Protein AF-A0A556P652-F1 (afdb_monomer_lite)

Structure (mmCIF, N/CA/C/O backbone):
data_AF-A0A556P652-F1
#
_entry.id   AF-A0A556P652-F1
#
loop_
_atom_site.group_PDB
_atom_site.id
_atom_site.type_symbol
_atom_site.label_atom_id
_atom_site.label_alt_id
_atom_site.label_comp_id
_atom_site.label_asym_id
_atom_site.label_entity_id
_atom_site.label_seq_id
_atom_site.pdbx_PDB_ins_code
_atom_site.Cartn_x
_atom_site.Cartn_y
_atom_site.Cartn_z
_atom_site.occupancy
_atom_site.B_iso_or_equiv
_atom_site.auth_seq_id
_atom_site.auth_comp_id
_atom_site.auth_asym_id
_atom_site.auth_atom_id
_atom_site.pdbx_PDB_model_num
ATOM 1 N N . LEU A 1 1 ? -16.387 -13.888 -12.041 1.00 85.75 1 LEU A N 1
ATOM 2 C CA . LEU A 1 1 ? -16.783 -12.761 -11.168 1.00 85.75 1 LEU A CA 1
ATOM 3 C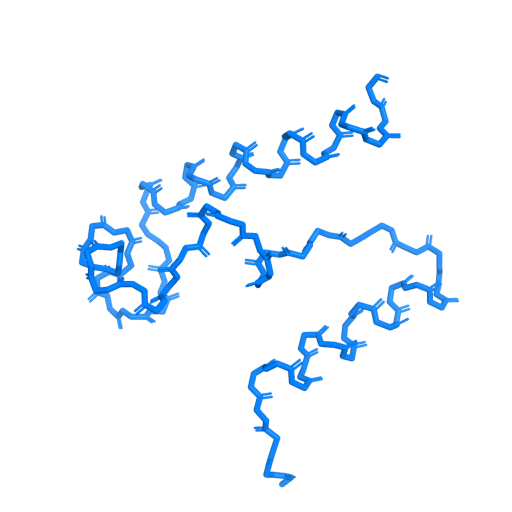 C . LEU A 1 1 ? -16.602 -11.407 -11.852 1.00 85.75 1 LEU A C 1
ATOM 5 O O . LEU A 1 1 ? -17.423 -10.548 -11.599 1.00 85.75 1 LEU A O 1
ATOM 9 N N . GLY A 1 2 ? -15.619 -11.221 -12.751 1.00 95.00 2 GLY A N 1
ATOM 10 C CA . GLY A 1 2 ? -15.501 -9.965 -13.515 1.00 95.00 2 GLY A CA 1
ATOM 11 C C . GLY A 1 2 ? -15.088 -8.760 -12.663 1.00 95.00 2 GLY A C 1
ATOM 12 O O . GLY A 1 2 ? -15.393 -7.635 -13.033 1.00 95.00 2 GLY A O 1
ATOM 13 N N . LEU A 1 3 ? -14.436 -9.021 -11.527 1.00 96.56 3 LEU A N 1
ATOM 14 C CA . LEU A 1 3 ? -14.021 -8.027 -10.543 1.00 96.56 3 LEU A CA 1
ATOM 15 C C . LEU A 1 3 ? -12.625 -7.488 -10.869 1.00 96.56 3 LEU A C 1
ATOM 17 O O . LEU A 1 3 ? -11.762 -8.220 -11.362 1.00 96.56 3 LEU A O 1
ATOM 21 N N . THR A 1 4 ? -12.421 -6.214 -10.572 1.00 97.06 4 THR A N 1
ATOM 22 C CA . THR A 1 4 ? -11.158 -5.478 -10.672 1.00 97.06 4 THR A CA 1
ATOM 23 C C . THR A 1 4 ? -10.351 -5.601 -9.382 1.00 97.06 4 THR A C 1
ATOM 25 O O . THR A 1 4 ? -10.894 -5.963 -8.346 1.00 97.06 4 THR A O 1
ATOM 28 N N . LEU A 1 5 ? -9.056 -5.265 -9.411 1.00 95.00 5 LEU A N 1
ATOM 29 C CA . LEU A 1 5 ? -8.240 -5.205 -8.189 1.00 95.00 5 LEU A CA 1
ATOM 30 C C . LEU A 1 5 ? -8.819 -4.218 -7.155 1.00 95.00 5 LEU A C 1
ATOM 32 O O . LEU A 1 5 ? -8.797 -4.508 -5.963 1.00 95.00 5 LEU A O 1
ATOM 36 N N . GLU A 1 6 ? -9.387 -3.104 -7.616 1.00 96.38 6 GLU A N 1
ATOM 37 C CA . GLU A 1 6 ? -10.041 -2.098 -6.773 1.00 96.38 6 GLU A CA 1
ATOM 38 C C . GLU A 1 6 ? -11.255 -2.669 -6.025 1.00 96.38 6 GLU A C 1
ATOM 40 O O . GLU A 1 6 ? -11.425 -2.393 -4.842 1.00 96.38 6 GLU A O 1
ATOM 45 N N . ASP A 1 7 ? -12.036 -3.555 -6.655 1.00 98.19 7 ASP A N 1
ATOM 46 C CA . ASP A 1 7 ? -13.167 -4.220 -5.990 1.00 98.19 7 ASP A CA 1
ATOM 47 C C . ASP A 1 7 ? -12.708 -5.073 -4.795 1.00 98.19 7 ASP A C 1
ATOM 49 O O . ASP A 1 7 ? -13.353 -5.084 -3.745 1.00 98.19 7 ASP A O 1
ATOM 53 N N . TYR A 1 8 ? -11.573 -5.770 -4.925 1.00 97.75 8 TYR A N 1
ATOM 54 C CA . TYR A 1 8 ? -11.006 -6.563 -3.828 1.00 97.75 8 TYR A CA 1
ATOM 55 C C . TYR A 1 8 ? -10.457 -5.680 -2.706 1.00 97.75 8 TYR A C 1
ATOM 57 O O . TYR A 1 8 ? -10.668 -5.991 -1.534 1.00 97.75 8 TYR A O 1
ATOM 65 N N . VAL A 1 9 ? -9.776 -4.586 -3.051 1.00 97.50 9 VAL A N 1
ATOM 66 C CA . VAL A 1 9 ? -9.252 -3.619 -2.074 1.00 97.50 9 VAL A CA 1
ATOM 67 C C . VAL A 1 9 ? -10.397 -2.983 -1.287 1.00 97.50 9 VAL A C 1
ATOM 69 O O . VAL A 1 9 ? -10.373 -2.977 -0.058 1.00 97.50 9 VAL A O 1
ATOM 72 N N . ASN A 1 10 ? -11.450 -2.535 -1.972 1.00 97.94 10 ASN A N 1
ATOM 73 C CA . ASN A 1 10 ? -12.620 -1.938 -1.331 1.00 97.94 10 ASN A CA 1
ATOM 74 C C . ASN A 1 10 ? -13.325 -2.926 -0.391 1.00 97.94 10 ASN A C 1
ATOM 76 O O . ASN A 1 10 ? -13.744 -2.544 0.701 1.00 97.94 10 ASN A O 1
ATOM 80 N N . ALA A 1 11 ? -13.404 -4.206 -0.766 1.00 98.12 11 ALA A N 1
ATOM 81 C CA . ALA A 1 11 ? -13.947 -5.245 0.107 1.00 98.12 11 ALA A CA 1
ATOM 82 C C . ALA A 1 11 ? -13.090 -5.470 1.368 1.00 98.12 11 ALA A C 1
ATOM 84 O O . ALA A 1 11 ? -13.641 -5.656 2.452 1.00 98.12 11 ALA A O 1
ATOM 85 N N . GLN A 1 12 ? -11.757 -5.429 1.251 1.00 98.25 12 GLN A N 1
ATOM 86 C CA . GLN A 1 12 ? -10.847 -5.534 2.399 1.00 98.25 12 GLN A CA 1
ATOM 87 C C . GLN A 1 12 ? -11.015 -4.349 3.356 1.00 98.25 12 GLN A C 1
ATOM 89 O O . GLN A 1 12 ? -11.143 -4.554 4.561 1.00 98.25 12 GLN A O 1
ATOM 94 N N . ILE A 1 13 ? -11.072 -3.124 2.824 1.00 98.00 13 ILE A N 1
ATOM 95 C CA . ILE A 1 13 ? -11.268 -1.902 3.617 1.00 98.00 13 ILE A CA 1
ATOM 96 C C . ILE A 1 13 ? -12.614 -1.939 4.347 1.00 98.00 13 ILE A C 1
ATOM 98 O O . ILE A 1 13 ? -12.664 -1.665 5.546 1.00 98.00 13 ILE A O 1
ATOM 102 N N . LEU A 1 14 ? -1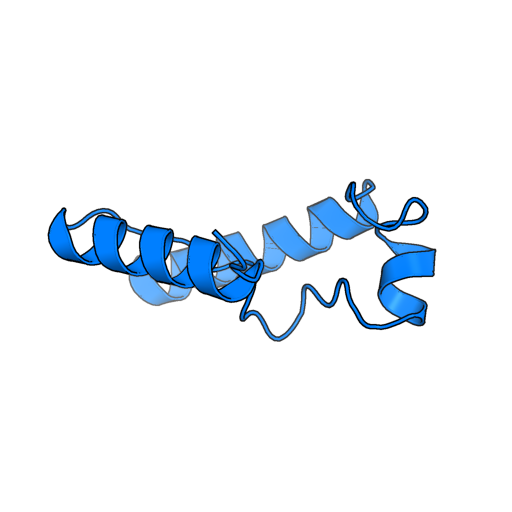3.692 -2.320 3.649 1.00 98.31 14 LEU A N 1
ATOM 103 C CA . LEU A 1 14 ? -15.021 -2.454 4.245 1.00 98.31 14 LEU A CA 1
ATOM 104 C C . LEU A 1 14 ? -15.012 -3.461 5.401 1.00 98.31 14 LEU A C 1
ATOM 106 O O . LEU A 1 14 ? -15.454 -3.130 6.497 1.00 98.31 14 LEU A O 1
ATOM 110 N N . ALA A 1 15 ? -14.453 -4.654 5.185 1.00 98.56 15 ALA A N 1
ATOM 111 C CA . ALA A 1 15 ? -14.385 -5.687 6.215 1.00 98.56 15 ALA A CA 1
ATOM 112 C C . ALA A 1 15 ? -13.578 -5.232 7.444 1.00 98.56 15 ALA A C 1
ATOM 114 O O . ALA A 1 15 ? -13.989 -5.467 8.579 1.00 98.56 15 ALA A O 1
ATOM 115 N N . CYS A 1 16 ? -12.450 -4.547 7.236 1.00 98.25 16 CYS A N 1
ATOM 116 C CA . CYS A 1 16 ? -11.660 -3.968 8.320 1.00 98.25 16 CYS A CA 1
ATOM 117 C C . CYS A 1 16 ? -12.450 -2.915 9.110 1.00 98.25 16 CYS A C 1
ATOM 119 O O . CYS A 1 16 ? -12.445 -2.949 10.338 1.00 98.25 16 CYS A O 1
A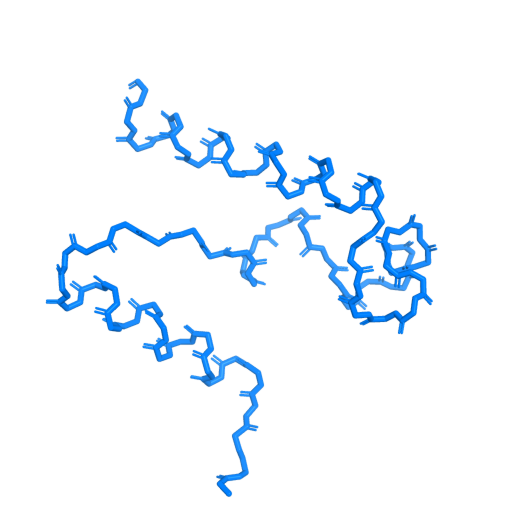TOM 121 N N . SER A 1 17 ? -13.185 -2.036 8.421 1.00 96.50 17 SER A N 1
ATOM 122 C CA . SER A 1 17 ? -14.045 -1.036 9.063 1.00 96.50 17 SER A CA 1
ATOM 123 C C . SER A 1 17 ? -15.188 -1.662 9.867 1.00 96.50 17 SER A C 1
ATOM 125 O O . SER A 1 17 ? -15.508 -1.160 10.940 1.00 96.50 17 SER A O 1
ATOM 127 N N . GLU A 1 18 ? -15.819 -2.730 9.371 1.00 98.38 18 GLU A N 1
ATOM 128 C CA . GLU A 1 18 ? -16.918 -3.420 10.067 1.00 98.38 18 GLU A CA 1
ATOM 129 C C . GLU A 1 18 ? -16.449 -4.154 11.331 1.00 98.38 18 GLU A C 1
ATOM 131 O O . GLU A 1 18 ? -17.218 -4.318 12.278 1.00 98.38 18 GLU A O 1
ATOM 136 N N . LEU A 1 19 ? -15.186 -4.588 11.350 1.00 98.38 19 LEU A N 1
ATOM 137 C CA . LEU A 1 19 ? -14.578 -5.337 12.450 1.00 98.38 19 LEU A CA 1
ATOM 138 C C . LEU A 1 19 ? -13.757 -4.468 13.414 1.00 98.38 19 LEU A C 1
ATOM 140 O O . LEU A 1 19 ? -13.150 -5.019 14.330 1.00 98.38 19 LEU A O 1
ATOM 144 N N . ASP A 1 20 ? -13.723 -3.149 13.209 1.00 96.50 20 ASP A N 1
ATOM 145 C CA . ASP A 1 20 ? -12.882 -2.214 13.972 1.00 96.50 20 ASP A CA 1
ATOM 146 C C . ASP A 1 20 ? -11.389 -2.614 13.964 1.00 96.50 20 ASP A C 1
ATOM 148 O O . ASP A 1 20 ? -10.675 -2.555 14.965 1.00 96.50 20 ASP A O 1
ATOM 152 N N . VAL A 1 21 ? -10.909 -3.075 12.803 1.00 96.25 21 VAL A N 1
ATOM 153 C CA . VAL A 1 21 ? -9.509 -3.453 12.576 1.00 96.25 21 VAL A CA 1
ATOM 154 C C . VAL A 1 21 ? -8.825 -2.357 11.756 1.00 96.25 21 VAL A C 1
ATOM 156 O O . VAL A 1 21 ? -9.254 -2.089 10.632 1.00 96.25 21 VAL A O 1
ATOM 159 N N . PRO A 1 22 ? -7.732 -1.745 12.249 1.00 93.69 22 PRO A N 1
ATOM 160 C CA . PRO A 1 22 ? -6.964 -0.780 11.471 1.00 93.69 22 PRO A CA 1
ATOM 161 C C . PRO A 1 22 ? -6.446 -1.386 10.163 1.00 93.69 22 PRO A C 1
ATOM 163 O O . PRO A 1 22 ? -5.896 -2.490 10.153 1.00 93.69 22 PRO A O 1
ATOM 166 N N . VAL A 1 23 ? -6.580 -0.646 9.062 1.00 94.25 23 VAL A N 1
ATOM 167 C CA . VAL A 1 23 ? -6.125 -1.060 7.730 1.00 94.25 23 VAL A CA 1
ATOM 168 C C . VAL A 1 23 ? -5.241 0.014 7.112 1.00 94.25 23 VAL A C 1
ATOM 170 O O . VAL A 1 23 ? -5.586 1.193 7.098 1.00 94.25 23 VAL A O 1
ATOM 173 N N . TYR A 1 24 ? -4.092 -0.407 6.587 1.00 92.62 24 TYR A N 1
ATOM 174 C CA . TYR A 1 24 ? -3.245 0.438 5.755 1.00 92.62 24 TYR A CA 1
ATOM 175 C C . TYR A 1 24 ? -3.581 0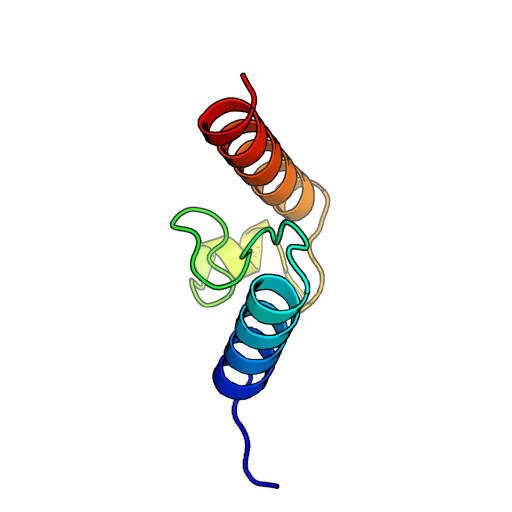.201 4.281 1.00 92.62 24 TYR A C 1
ATOM 177 O O . TYR A 1 24 ? -3.311 -0.868 3.730 1.00 92.62 24 TYR A O 1
ATOM 185 N N . ASP A 1 25 ? -4.169 1.210 3.648 1.00 93.25 25 ASP A N 1
ATOM 186 C CA . ASP A 1 25 ? -4.541 1.182 2.239 1.00 93.25 25 ASP A CA 1
ATOM 187 C C . ASP A 1 25 ? -3.354 1.565 1.342 1.00 93.25 25 ASP A C 1
ATOM 189 O O . ASP A 1 25 ? -3.146 2.722 0.971 1.00 93.25 25 ASP A O 1
ATOM 193 N N . ALA A 1 26 ? -2.555 0.558 0.987 1.00 91.44 26 ALA A N 1
ATOM 194 C CA . ALA A 1 26 ? -1.426 0.714 0.074 1.00 91.44 26 ALA A CA 1
ATOM 195 C C . ALA A 1 26 ? -1.845 0.924 -1.395 1.00 91.44 26 ALA A C 1
ATOM 197 O O . ALA A 1 26 ? -0.987 1.200 -2.234 1.00 91.44 26 ALA A O 1
ATOM 198 N N . TYR A 1 27 ? -3.124 0.754 -1.738 1.00 93.50 27 TYR A N 1
ATOM 199 C CA . TYR A 1 27 ? -3.599 0.872 -3.116 1.00 93.50 27 TYR A CA 1
ATOM 200 C C . TYR A 1 27 ? -3.923 2.327 -3.477 1.00 93.50 27 TYR A C 1
ATOM 202 O O . TYR A 1 27 ? -3.608 2.760 -4.585 1.00 93.50 27 TYR A O 1
ATOM 210 N N . HIS A 1 28 ? -4.481 3.093 -2.533 1.00 91.00 28 HIS A N 1
ATOM 211 C CA . HIS A 1 28 ? -4.867 4.497 -2.729 1.00 91.00 28 HIS A CA 1
ATOM 212 C C . HIS A 1 28 ? -3.844 5.526 -2.192 1.00 91.00 28 HIS A C 1
ATOM 214 O O . HIS A 1 28 ? -4.173 6.702 -2.043 1.00 91.00 28 HIS A O 1
ATOM 220 N N . THR A 1 29 ? -2.596 5.130 -1.908 1.00 87.25 29 THR A N 1
ATOM 221 C CA . THR A 1 29 ? -1.521 6.065 -1.492 1.00 87.25 29 THR A CA 1
ATOM 222 C C . THR A 1 29 ? -0.983 6.904 -2.655 1.00 87.25 29 THR A C 1
ATOM 224 O O . THR A 1 29 ? -0.832 6.451 -3.792 1.00 87.25 29 THR A O 1
ATOM 227 N N . ASP A 1 30 ? -0.585 8.136 -2.332 1.00 86.25 30 ASP A N 1
ATOM 228 C CA . ASP A 1 30 ? 0.062 9.072 -3.249 1.00 86.25 30 ASP A CA 1
ATOM 229 C C . ASP A 1 30 ? 1.518 8.726 -3.595 1.00 86.25 30 ASP A C 1
ATOM 231 O O . ASP A 1 30 ? 2.100 9.398 -4.451 1.00 86.25 30 ASP A O 1
ATOM 235 N N . TYR A 1 31 ? 2.138 7.724 -2.965 1.00 87.06 31 TYR A N 1
ATOM 236 C CA . TYR A 1 31 ? 3.575 7.451 -3.111 1.00 87.06 31 TYR A CA 1
ATOM 237 C C . TYR A 1 31 ? 3.889 6.053 -3.656 1.00 87.06 31 TYR A C 1
ATOM 239 O O . TYR A 1 31 ? 4.831 5.916 -4.444 1.00 87.06 31 TYR A O 1
ATOM 247 N N . PHE A 1 32 ? 3.091 5.028 -3.340 1.00 91.69 32 PHE A N 1
ATOM 248 C CA . PHE A 1 32 ? 3.203 3.724 -4.001 1.00 91.69 32 PHE A CA 1
ATOM 249 C C . PHE A 1 32 ? 2.424 3.744 -5.325 1.00 91.69 32 PHE A C 1
ATOM 251 O O . PHE A 1 32 ? 1.208 3.603 -5.351 1.00 91.69 32 PHE A O 1
ATOM 258 N N . LYS A 1 33 ? 3.125 3.947 -6.453 1.00 92.25 33 LYS A N 1
ATOM 259 C CA . LYS A 1 33 ? 2.503 4.140 -7.782 1.00 92.25 33 LYS A CA 1
ATOM 260 C C . LYS A 1 33 ? 2.798 2.987 -8.747 1.00 92.25 33 LYS A C 1
ATOM 262 O O . LYS A 1 33 ? 3.493 3.201 -9.744 1.00 92.25 33 LYS A O 1
ATOM 267 N N . PRO A 1 34 ? 2.252 1.777 -8.533 1.00 90.50 34 PRO A N 1
ATOM 268 C CA . PRO A 1 34 ? 2.572 0.599 -9.341 1.00 90.50 34 PRO A CA 1
ATOM 269 C C . PRO A 1 34 ? 2.197 0.753 -10.821 1.00 90.50 34 PRO A C 1
ATOM 271 O O . PRO A 1 34 ? 2.773 0.064 -11.659 1.00 90.50 34 PRO A O 1
ATOM 274 N N . TYR A 1 35 ? 1.264 1.647 -11.173 1.00 90.06 35 TYR A N 1
ATOM 275 C CA . TYR A 1 35 ? 0.868 1.939 -12.560 1.00 90.06 35 TYR A CA 1
ATOM 276 C C . TYR A 1 35 ? 1.708 3.022 -13.246 1.00 90.06 35 TYR A C 1
ATOM 278 O O . TYR A 1 35 ? 1.638 3.167 -14.465 1.00 90.06 35 TYR A O 1
ATOM 286 N N . ASN A 1 36 ? 2.531 3.767 -12.502 1.00 94.06 36 ASN A N 1
ATOM 287 C CA . ASN A 1 36 ? 3.460 4.717 -13.100 1.00 94.06 36 ASN A CA 1
ATOM 288 C C . ASN A 1 36 ? 4.640 3.951 -13.740 1.00 94.06 36 ASN A C 1
ATOM 290 O O . ASN A 1 36 ? 5.332 3.216 -13.031 1.00 94.06 36 ASN A O 1
ATOM 294 N N . PRO A 1 37 ? 4.930 4.128 -15.047 1.00 95.56 37 PRO A N 1
ATOM 295 C CA . PRO A 1 37 ? 5.981 3.361 -15.720 1.00 95.56 37 PRO A CA 1
ATOM 296 C C . PRO A 1 37 ? 7.379 3.542 -15.116 1.00 95.56 37 PRO A C 1
ATOM 298 O O . PRO A 1 37 ? 8.152 2.586 -15.061 1.00 95.56 37 PRO A O 1
ATOM 301 N N . ALA A 1 38 ? 7.711 4.748 -14.645 1.00 95.56 38 ALA A N 1
ATOM 302 C CA . ALA A 1 38 ? 9.008 5.025 -14.036 1.00 95.56 38 ALA A CA 1
AT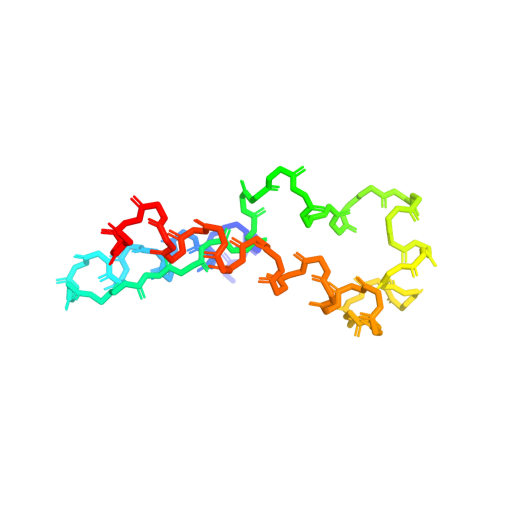OM 303 C C . ALA A 1 38 ? 9.131 4.349 -12.664 1.00 95.56 38 ALA A C 1
ATOM 305 O O . ALA A 1 38 ? 10.141 3.699 -12.399 1.00 95.56 38 ALA A O 1
ATOM 306 N N . PHE A 1 39 ? 8.080 4.435 -11.841 1.00 95.00 39 PHE A N 1
ATOM 307 C CA . PHE A 1 39 ? 8.020 3.748 -10.550 1.00 95.00 39 PHE A CA 1
ATOM 308 C C . PHE A 1 39 ? 8.118 2.231 -10.724 1.00 95.00 39 PHE A C 1
ATOM 310 O O . PHE A 1 39 ? 8.939 1.587 -10.077 1.00 95.00 39 PHE A O 1
ATOM 317 N N . ARG A 1 40 ? 7.336 1.658 -11.648 1.00 96.06 40 ARG A N 1
ATOM 318 C CA . ARG A 1 40 ? 7.368 0.222 -11.947 1.00 96.06 40 ARG A CA 1
ATOM 319 C C . ARG A 1 40 ? 8.771 -0.216 -12.361 1.00 96.06 40 ARG A C 1
ATOM 321 O O . ARG A 1 40 ? 9.315 -1.147 -11.782 1.00 96.06 40 ARG A O 1
ATOM 328 N N . LYS A 1 41 ? 9.416 0.514 -13.275 1.00 96.75 41 LYS A N 1
ATOM 329 C CA . LYS A 1 41 ? 10.786 0.209 -13.711 1.00 96.75 41 LYS A CA 1
ATOM 330 C C . LYS A 1 41 ? 11.807 0.246 -12.565 1.00 96.75 41 LYS A C 1
ATOM 332 O O . LYS A 1 41 ? 12.715 -0.578 -12.559 1.00 96.75 41 LYS A O 1
ATOM 337 N N . SER A 1 42 ? 11.698 1.194 -11.629 1.00 96.94 42 SER A N 1
ATOM 338 C CA . SER A 1 42 ? 12.678 1.343 -10.541 1.00 96.94 42 SER A CA 1
ATOM 339 C C . SER A 1 42 ? 12.415 0.448 -9.333 1.00 96.94 42 SER A C 1
ATOM 341 O O . SER A 1 42 ? 13.358 0.096 -8.628 1.00 96.94 42 SER A O 1
ATOM 343 N N . SER A 1 43 ? 11.148 0.134 -9.066 1.00 97.19 43 SER A N 1
ATOM 344 C CA . SER A 1 43 ? 10.704 -0.385 -7.769 1.00 97.19 43 SER A CA 1
ATOM 345 C C . SER A 1 43 ? 9.941 -1.708 -7.857 1.00 97.19 43 SER A C 1
ATOM 347 O O . SER A 1 43 ? 9.798 -2.373 -6.838 1.00 97.19 43 SER A O 1
ATOM 349 N N . MET A 1 44 ? 9.444 -2.092 -9.040 1.00 96.62 44 MET A N 1
ATOM 350 C CA . MET A 1 44 ? 8.663 -3.317 -9.286 1.00 96.62 44 MET A CA 1
ATOM 351 C C . MET A 1 44 ? 8.904 -3.835 -10.722 1.00 96.62 44 MET A C 1
ATOM 353 O O . MET A 1 44 ? 7.994 -3.783 -11.556 1.00 96.62 44 MET A O 1
ATOM 357 N N . PRO A 1 45 ? 10.135 -4.245 -11.080 1.00 95.38 45 PRO A N 1
ATOM 358 C CA . PRO A 1 45 ? 10.531 -4.451 -12.478 1.00 95.38 45 PRO A CA 1
ATOM 359 C C . PRO A 1 45 ? 9.765 -5.573 -13.195 1.00 95.38 45 PRO A C 1
ATOM 361 O O . PRO A 1 45 ? 9.654 -5.538 -14.419 1.00 95.38 45 PRO A O 1
ATOM 364 N N . ASP A 1 46 ? 9.210 -6.535 -12.455 1.00 95.31 46 ASP A N 1
ATOM 365 C CA . ASP A 1 46 ? 8.337 -7.593 -12.984 1.00 95.31 46 ASP A CA 1
ATOM 366 C C . ASP A 1 46 ? 6.857 -7.172 -13.093 1.00 95.31 46 ASP A C 1
ATOM 368 O O . ASP A 1 46 ? 6.022 -7.923 -13.593 1.00 95.31 46 ASP A O 1
ATOM 372 N N . GLY A 1 47 ? 6.531 -5.956 -12.651 1.00 93.38 47 GLY A N 1
ATOM 373 C CA . GLY A 1 47 ? 5.187 -5.397 -12.650 1.00 93.38 47 GLY A CA 1
ATOM 374 C C . GLY A 1 47 ? 4.310 -5.809 -11.469 1.00 93.38 47 GLY A C 1
ATOM 375 O O . GLY A 1 47 ? 3.162 -5.366 -11.440 1.00 93.38 47 GLY A O 1
ATOM 376 N N . LEU A 1 48 ? 4.816 -6.596 -10.511 1.00 94.69 48 LEU A N 1
ATOM 377 C CA . LEU A 1 48 ? 4.026 -7.121 -9.394 1.00 94.69 48 LEU A CA 1
ATOM 378 C C . LEU A 1 48 ? 4.745 -7.075 -8.041 1.00 94.69 48 LEU A C 1
ATOM 380 O O . LEU A 1 48 ? 4.142 -6.639 -7.064 1.00 94.69 48 LEU A O 1
ATOM 384 N N . HIS A 1 49 ? 6.002 -7.504 -7.954 1.00 97.00 49 HIS A N 1
ATOM 385 C CA . HIS A 1 49 ? 6.707 -7.614 -6.680 1.00 97.00 49 HIS A CA 1
ATOM 386 C C . HIS A 1 49 ? 7.564 -6.367 -6.425 1.00 97.00 49 HIS A C 1
ATOM 388 O O . HIS A 1 49 ? 8.407 -6.016 -7.258 1.00 97.00 49 HIS A O 1
ATOM 394 N N . PRO A 1 50 ? 7.393 -5.684 -5.278 1.00 97.19 50 PRO A N 1
ATOM 395 C CA . PRO A 1 50 ? 8.326 -4.656 -4.842 1.00 97.19 50 PRO A CA 1
ATOM 396 C C . PRO A 1 50 ? 9.740 -5.225 -4.678 1.00 97.19 50 PRO A C 1
ATOM 398 O O . PRO A 1 50 ? 9.933 -6.298 -4.115 1.00 97.19 50 PRO A O 1
ATOM 401 N N . ASN A 1 51 ? 10.741 -4.489 -5.155 1.00 97.75 51 ASN A N 1
ATOM 402 C CA . ASN A 1 51 ? 12.137 -4.700 -4.772 1.00 97.75 51 ASN A CA 1
ATOM 403 C C . ASN A 1 51 ? 12.457 -3.915 -3.485 1.00 97.75 51 ASN A C 1
ATOM 405 O O . ASN A 1 51 ? 11.567 -3.325 -2.873 1.00 97.75 51 ASN A O 1
ATOM 409 N N . GLU A 1 52 ? 13.732 -3.850 -3.096 1.00 98.19 52 GLU A N 1
ATOM 410 C CA . GLU A 1 52 ? 14.177 -3.099 -1.910 1.00 98.19 52 GLU A CA 1
ATOM 411 C C . GLU A 1 52 ? 13.675 -1.645 -1.897 1.00 98.19 52 GLU A C 1
ATOM 413 O O . GLU A 1 52 ? 13.125 -1.189 -0.897 1.00 98.19 52 GLU A O 1
ATOM 418 N N . ARG A 1 53 ? 13.759 -0.941 -3.033 1.00 96.19 53 ARG A N 1
ATOM 419 C CA . ARG A 1 53 ? 13.274 0.441 -3.175 1.00 96.19 53 ARG A CA 1
ATOM 420 C C . ARG A 1 53 ? 11.750 0.530 -3.074 1.00 96.19 53 ARG A C 1
ATOM 422 O O . ARG A 1 53 ? 11.219 1.484 -2.514 1.00 96.19 53 ARG A O 1
ATOM 429 N N . GLY A 1 54 ? 11.029 -0.437 -3.639 1.00 96.12 54 GLY A N 1
ATOM 430 C CA . GLY A 1 54 ? 9.573 -0.512 -3.512 1.00 96.12 54 GLY A CA 1
ATOM 431 C C . GLY A 1 54 ? 9.133 -0.729 -2.064 1.00 96.12 54 GLY A C 1
ATOM 432 O O . GLY A 1 54 ? 8.240 -0.032 -1.587 1.00 96.12 54 GLY A O 1
ATOM 433 N N . HIS A 1 55 ? 9.802 -1.639 -1.352 1.00 96.88 55 HIS A N 1
ATOM 434 C CA . HIS A 1 55 ? 9.567 -1.883 0.070 1.00 96.88 55 HIS A CA 1
ATOM 435 C C . HIS A 1 55 ? 9.899 -0.666 0.940 1.00 96.88 55 HIS A C 1
ATOM 437 O O . HIS A 1 55 ? 9.137 -0.364 1.855 1.00 96.88 55 HIS A O 1
ATOM 443 N N . GLU A 1 56 ? 10.974 0.065 0.637 1.00 96.19 56 GLU A N 1
ATOM 444 C CA . GLU A 1 56 ? 11.328 1.309 1.332 1.00 96.19 56 GLU A CA 1
ATOM 445 C C . GLU A 1 56 ? 10.201 2.353 1.239 1.00 96.19 56 GLU A C 1
ATOM 447 O O . GLU A 1 56 ? 9.791 2.914 2.255 1.00 96.19 56 GLU A O 1
ATOM 452 N N . VAL A 1 57 ? 9.633 2.563 0.045 1.00 94.44 57 VAL A N 1
ATOM 453 C CA . VAL A 1 57 ? 8.496 3.484 -0.150 1.00 94.44 57 VAL A CA 1
ATOM 454 C C . VAL A 1 57 ? 7.274 3.044 0.660 1.00 94.44 57 VAL A C 1
ATOM 456 O O . VAL A 1 57 ? 6.669 3.869 1.342 1.00 94.44 57 VAL A O 1
ATOM 459 N N . ILE A 1 58 ? 6.928 1.752 0.617 1.00 94.75 58 ILE A N 1
ATOM 460 C CA . ILE A 1 58 ? 5.800 1.201 1.386 1.00 94.75 58 ILE A CA 1
ATOM 461 C C . ILE A 1 58 ? 6.011 1.425 2.889 1.00 94.75 58 ILE A C 1
ATOM 463 O O . ILE A 1 58 ? 5.076 1.813 3.585 1.00 94.75 58 ILE A O 1
ATOM 467 N N . MET A 1 59 ? 7.233 1.214 3.387 1.00 95.38 59 MET A N 1
ATOM 468 C CA . MET A 1 59 ? 7.560 1.382 4.802 1.00 95.38 59 MET A CA 1
ATOM 469 C C . MET A 1 59 ? 7.388 2.829 5.269 1.00 95.38 59 MET A C 1
ATOM 471 O O . MET A 1 59 ? 6.767 3.066 6.305 1.00 95.38 59 MET A O 1
ATOM 475 N N . TYR A 1 60 ? 7.901 3.805 4.514 1.00 93.44 60 TYR A N 1
ATOM 476 C CA . TYR A 1 60 ? 7.758 5.217 4.881 1.00 93.44 60 TYR A CA 1
ATOM 477 C C . TYR A 1 60 ? 6.295 5.656 4.948 1.00 93.44 60 TYR A C 1
ATOM 479 O O . TYR A 1 60 ? 5.906 6.357 5.883 1.00 93.44 60 TYR A O 1
ATOM 487 N N . GLU A 1 61 ? 5.483 5.210 3.995 1.00 92.06 61 GLU A N 1
ATOM 488 C CA . GLU A 1 61 ? 4.056 5.523 3.966 1.00 92.06 61 GLU A CA 1
ATOM 489 C C . GLU A 1 61 ? 3.296 4.868 5.123 1.00 92.06 61 GLU A C 1
ATOM 491 O O . GLU A 1 61 ? 2.494 5.531 5.782 1.00 92.06 61 GLU A O 1
ATOM 496 N N . LEU A 1 62 ? 3.602 3.605 5.435 1.00 93.12 62 LEU A N 1
ATOM 497 C CA . LEU A 1 62 ? 3.018 2.897 6.573 1.00 93.12 62 LEU A CA 1
ATOM 498 C C . LEU A 1 62 ? 3.354 3.589 7.902 1.00 93.12 62 LEU A C 1
ATOM 500 O O . LEU A 1 62 ? 2.464 3.824 8.717 1.00 93.12 62 LEU A O 1
ATOM 504 N N . ILE A 1 63 ? 4.625 3.947 8.118 1.00 93.50 63 ILE A N 1
ATOM 505 C CA . ILE A 1 63 ? 5.071 4.638 9.336 1.00 93.50 63 ILE A CA 1
ATOM 506 C C . ILE A 1 63 ? 4.386 6.003 9.464 1.00 93.50 63 ILE A C 1
ATOM 508 O O . ILE A 1 63 ? 3.899 6.353 10.539 1.00 93.50 63 ILE A O 1
ATOM 512 N N . LYS A 1 64 ? 4.322 6.774 8.373 1.00 90.50 64 LYS A N 1
ATOM 513 C CA . LYS A 1 64 ? 3.647 8.076 8.352 1.00 90.50 64 LYS A CA 1
ATOM 514 C C . LYS A 1 64 ? 2.167 7.937 8.710 1.00 90.50 64 LYS A C 1
ATOM 516 O O . LYS A 1 64 ? 1.673 8.708 9.529 1.00 90.50 64 LYS A O 1
ATOM 521 N N . ASN A 1 65 ? 1.482 6.950 8.131 1.00 90.56 65 ASN A N 1
ATOM 522 C CA . ASN A 1 65 ? 0.081 6.661 8.421 1.00 90.56 65 ASN A CA 1
ATOM 523 C C . ASN A 1 65 ? -0.112 6.279 9.898 1.00 90.56 65 ASN A C 1
ATOM 525 O O . ASN A 1 65 ? -0.948 6.867 10.577 1.00 90.56 65 ASN A O 1
ATOM 529 N N . TYR A 1 66 ? 0.734 5.388 10.425 1.00 92.50 66 TYR A N 1
ATOM 530 C CA . TYR A 1 66 ? 0.704 4.986 11.832 1.00 92.50 66 TYR A CA 1
ATOM 531 C C . TYR A 1 66 ? 0.823 6.189 12.780 1.00 92.50 66 TYR A C 1
ATOM 533 O O . TYR A 1 66 ? -0.023 6.369 13.652 1.00 92.50 66 TYR A O 1
ATOM 541 N N . TYR A 1 67 ? 1.825 7.053 12.588 1.00 93.50 67 TYR A N 1
ATOM 542 C CA . TYR A 1 67 ? 2.005 8.230 13.445 1.00 93.50 67 TYR A CA 1
ATOM 543 C C . TYR A 1 67 ? 0.904 9.281 13.275 1.00 93.50 67 TYR A C 1
ATOM 545 O O . TYR A 1 67 ? 0.609 10.000 14.220 1.00 93.50 67 TYR A O 1
ATOM 553 N N . GLN A 1 68 ? 0.266 9.374 12.106 1.00 89.94 68 GLN A N 1
ATOM 554 C CA . GLN A 1 68 ? -0.865 10.282 11.912 1.00 89.94 68 GLN A CA 1
ATOM 555 C C . GLN A 1 68 ? -2.085 9.890 12.764 1.00 89.94 68 GLN A C 1
ATOM 557 O O . GLN A 1 68 ? -2.821 10.774 13.200 1.00 89.94 68 GLN A O 1
ATOM 562 N N . PHE A 1 69 ? -2.312 8.592 12.990 1.00 88.06 69 PHE A N 1
ATOM 563 C CA . PHE A 1 69 ? -3.465 8.100 13.754 1.00 88.06 69 PHE A CA 1
ATOM 564 C C . PHE A 1 69 ? -3.157 7.800 15.226 1.00 88.06 69 PHE A C 1
ATOM 566 O O . PHE A 1 69 ? -4.061 7.888 16.055 1.00 88.06 69 PHE A O 1
ATOM 573 N N . TYR A 1 70 ? -1.909 7.449 15.555 1.00 88.62 70 TYR A N 1
ATOM 574 C CA . TYR A 1 70 ? -1.530 6.920 16.874 1.00 88.62 70 TYR A CA 1
ATOM 575 C C . TYR A 1 70 ? -0.300 7.594 17.510 1.00 88.62 70 TYR A C 1
ATOM 577 O O . 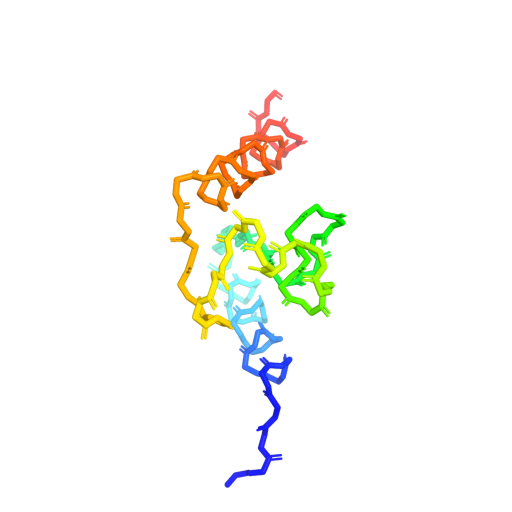TYR A 1 70 ? 0.158 7.137 18.559 1.00 88.62 70 TYR A O 1
ATOM 585 N N . GLY A 1 71 ? 0.276 8.607 16.855 1.00 80.19 71 GLY A N 1
ATOM 586 C CA . GLY A 1 71 ? 1.481 9.322 17.295 1.00 80.19 71 GLY A CA 1
ATOM 587 C C . GLY A 1 71 ? 1.233 10.528 18.187 1.00 80.19 71 GLY A C 1
ATOM 588 O O . GLY A 1 71 ? 0.069 10.964 18.325 1.00 80.19 71 GLY A O 1
#

Foldseek 3Di:
DPDDPVNVLVVVVVVCVVVVHDDDRLPPDPQLCLPPPVCCVVAPVVSPDGDPVNVVSVVVSVVVVCVVVPD

Secondary structure (DSSP, 8-state):
----HHHHHHHHHHHHHHTT-----SSS-SS--TTSHHHHHHH-TTSSS--HHHHHHHHHHHHHHHHHHH-

pLDDT: mean 94.31, std 3.65, range [80.19, 98.56]

Organism: NCBI:txid1955272

Sequence (71 aa):
LGLTLEDYVNAQILACSELDVPVYDAYHTDYFKPYNPAFRKSSMPDGLHPNERGHEVIMYELIKNYYQFYG

InterPro domains:
  IPR036514 SGNH hydrolase superfamily [G3DSA:3.40.50.1110] (1-70)

Radius of gyration: 13.72 Å; chains: 1; bounding box: 31×23×33 Å